Protein AF-A0A938PP58-F1 (afdb_monomer)

Mean predicted aligned error: 6.92 Å

Structure (mmCIF, N/CA/C/O backbone):
data_AF-A0A938PP58-F1
#
_entry.id   AF-A0A938PP58-F1
#
loop_
_atom_site.group_PDB
_atom_site.id
_atom_site.type_symbol
_atom_site.label_atom_id
_atom_site.label_alt_id
_atom_site.label_comp_id
_atom_site.label_asym_id
_atom_site.label_entity_id
_atom_site.label_seq_id
_atom_site.pdbx_PDB_ins_code
_atom_site.Cartn_x
_atom_site.Cartn_y
_atom_site.Cartn_z
_atom_site.occupancy
_atom_site.B_iso_or_equiv
_atom_site.auth_seq_id
_atom_site.auth_comp_id
_atom_site.auth_asym_id
_atom_site.auth_atom_id
_atom_site.pdbx_PDB_model_num
ATOM 1 N N . MET A 1 1 ? 8.088 1.944 -11.200 1.00 81.75 1 MET A N 1
ATOM 2 C CA . MET A 1 1 ? 7.986 0.882 -10.183 1.00 81.75 1 MET A CA 1
ATOM 3 C C . MET A 1 1 ? 8.843 -0.286 -10.609 1.00 81.75 1 MET A C 1
ATOM 5 O O . MET A 1 1 ? 8.708 -0.735 -11.740 1.00 81.75 1 MET A O 1
ATOM 9 N N . ALA A 1 2 ? 9.704 -0.756 -9.717 1.00 86.06 2 ALA A N 1
ATOM 10 C CA . ALA A 1 2 ? 10.494 -1.965 -9.899 1.00 86.06 2 ALA A CA 1
ATOM 11 C C . ALA A 1 2 ? 10.190 -2.921 -8.733 1.00 86.06 2 ALA A C 1
ATOM 13 O O . ALA A 1 2 ? 9.902 -2.440 -7.631 1.00 86.06 2 ALA A O 1
ATOM 14 N N . PRO A 1 3 ? 10.204 -4.248 -8.942 1.00 86.69 3 PRO A N 1
ATOM 15 C CA . PRO A 1 3 ? 10.084 -5.191 -7.839 1.00 86.69 3 PRO A CA 1
ATOM 16 C C . PRO A 1 3 ? 11.291 -5.036 -6.907 1.00 86.69 3 PRO A C 1
ATOM 18 O O . PRO A 1 3 ? 12.426 -4.924 -7.370 1.00 86.69 3 PRO A O 1
ATOM 21 N N . CYS A 1 4 ? 11.054 -5.032 -5.598 1.00 90.38 4 CYS A N 1
ATOM 22 C CA . CYS A 1 4 ? 12.106 -4.954 -4.592 1.00 90.38 4 CYS A CA 1
ATOM 23 C C . CYS A 1 4 ? 11.865 -5.940 -3.449 1.00 90.38 4 CYS A C 1
ATOM 25 O O . CYS A 1 4 ? 10.739 -6.396 -3.226 1.00 90.38 4 CYS A O 1
ATOM 27 N N . ASP A 1 5 ? 12.938 -6.285 -2.740 1.00 91.31 5 ASP A N 1
ATOM 28 C CA . ASP A 1 5 ? 12.837 -7.036 -1.494 1.00 91.31 5 ASP A CA 1
ATOM 29 C C . ASP A 1 5 ? 12.497 -6.126 -0.300 1.00 91.31 5 ASP A C 1
ATOM 31 O O . ASP A 1 5 ? 12.433 -4.898 -0.396 1.00 91.31 5 ASP A O 1
ATOM 35 N N . VAL A 1 6 ? 12.307 -6.743 0.867 1.00 87.25 6 VAL A N 1
ATOM 36 C CA . VAL A 1 6 ? 12.010 -6.037 2.125 1.00 87.25 6 VAL A CA 1
ATOM 37 C C . VAL A 1 6 ? 13.150 -5.133 2.617 1.00 87.25 6 VAL A C 1
ATOM 39 O O . VAL A 1 6 ? 12.927 -4.316 3.505 1.00 87.25 6 VAL A O 1
ATOM 42 N N . ARG A 1 7 ? 14.364 -5.274 2.068 1.00 92.69 7 ARG A N 1
ATOM 43 C CA . ARG A 1 7 ? 15.542 -4.445 2.372 1.00 92.69 7 ARG A CA 1
ATOM 44 C C . ARG A 1 7 ? 15.696 -3.285 1.382 1.00 92.69 7 ARG A C 1
ATOM 46 O O . ARG A 1 7 ? 16.604 -2.477 1.541 1.00 92.69 7 ARG A O 1
ATOM 53 N N . GLY A 1 8 ? 14.826 -3.198 0.373 1.00 87.75 8 GLY A N 1
ATOM 54 C CA . GLY A 1 8 ? 14.879 -2.184 -0.678 1.00 87.75 8 GLY A CA 1
ATOM 55 C C . GLY A 1 8 ? 15.803 -2.534 -1.846 1.00 87.75 8 GLY A C 1
ATOM 56 O O . GLY A 1 8 ? 16.014 -1.688 -2.715 1.00 87.75 8 GLY A O 1
ATOM 57 N N . LYS A 1 9 ? 16.337 -3.761 -1.922 1.00 91.50 9 LYS A N 1
ATOM 58 C CA . LYS A 1 9 ? 17.119 -4.199 -3.084 1.00 91.50 9 LYS A CA 1
ATOM 59 C C . LYS A 1 9 ? 16.191 -4.334 -4.286 1.00 91.50 9 LYS A C 1
ATOM 61 O O . LYS A 1 9 ? 15.212 -5.075 -4.231 1.00 91.50 9 LYS A O 1
ATOM 66 N N . VAL A 1 10 ? 16.517 -3.646 -5.376 1.00 92.62 10 VAL A N 1
ATOM 67 C CA . VAL A 1 10 ? 15.802 -3.761 -6.653 1.00 92.62 10 VAL A CA 1
ATOM 68 C C . VAL A 1 10 ? 16.102 -5.126 -7.279 1.00 92.62 10 VAL A C 1
ATOM 70 O O . VAL A 1 10 ? 17.261 -5.524 -7.382 1.00 92.62 10 VAL A O 1
ATOM 73 N N . LEU A 1 11 ? 15.051 -5.855 -7.656 1.00 90.56 11 LEU A N 1
ATOM 74 C CA . LEU A 1 11 ? 15.111 -7.234 -8.157 1.00 90.56 11 LEU A CA 1
ATOM 75 C C . LEU A 1 11 ? 14.758 -7.364 -9.647 1.00 90.56 11 LEU A C 1
ATOM 77 O O . LEU A 1 11 ? 14.757 -8.474 -10.168 1.00 90.56 11 LEU A O 1
ATOM 81 N N . GLY A 1 12 ? 14.425 -6.273 -10.335 1.00 88.44 12 GLY A N 1
ATOM 82 C CA . GLY A 1 12 ? 14.033 -6.318 -11.743 1.00 88.44 12 GLY A CA 1
ATOM 83 C C . GLY A 1 12 ? 13.840 -4.938 -12.353 1.00 88.44 12 GLY A C 1
ATOM 84 O O . GLY A 1 12 ? 14.123 -3.923 -11.715 1.00 88.44 12 GLY A O 1
ATOM 85 N N . ASP A 1 13 ? 13.341 -4.917 -13.586 1.00 90.06 13 ASP A N 1
ATOM 86 C CA . ASP A 1 13 ? 13.300 -3.705 -14.400 1.00 90.06 13 ASP A CA 1
ATOM 87 C C . ASP A 1 13 ? 12.328 -2.643 -13.889 1.00 90.06 13 ASP A C 1
ATOM 89 O O . ASP A 1 13 ? 11.265 -2.915 -13.313 1.00 90.06 13 ASP A O 1
ATOM 93 N N . TRP A 1 14 ? 12.689 -1.395 -14.173 1.00 88.62 14 TRP A N 1
ATOM 94 C CA . TRP A 1 14 ? 11.852 -0.238 -13.913 1.00 88.62 14 TRP A CA 1
ATOM 95 C C . TRP A 1 14 ? 10.725 -0.145 -14.935 1.00 88.62 14 TRP A C 1
ATOM 97 O O . TRP A 1 14 ? 10.955 -0.010 -16.132 1.00 88.62 14 TRP A O 1
ATOM 107 N N . LYS A 1 15 ? 9.484 -0.145 -14.443 1.00 88.62 15 LYS A N 1
ATOM 108 C CA . LYS A 1 15 ? 8.289 0.092 -15.259 1.00 88.62 15 LYS A CA 1
ATOM 109 C C . LYS A 1 15 ? 7.697 1.462 -14.966 1.00 88.62 15 LYS A C 1
ATOM 111 O O . LYS A 1 15 ? 7.549 1.831 -13.797 1.00 88.62 15 LYS A O 1
ATOM 116 N N . ALA A 1 16 ? 7.331 2.211 -16.000 1.00 89.88 16 ALA A N 1
ATOM 117 C CA . ALA A 1 16 ? 6.575 3.447 -15.825 1.00 89.88 16 ALA A CA 1
ATOM 118 C C . ALA A 1 16 ? 5.215 3.146 -15.170 1.00 89.88 16 ALA A C 1
ATOM 120 O O . ALA A 1 16 ? 4.633 2.079 -15.364 1.00 89.88 16 ALA A O 1
ATOM 121 N N . GLY A 1 17 ? 4.712 4.057 -14.345 1.00 89.62 17 GLY A N 1
ATOM 122 C CA . GLY A 1 17 ? 3.452 3.858 -13.639 1.00 89.62 17 GLY A CA 1
ATOM 123 C C . GLY A 1 17 ? 3.098 5.030 -12.741 1.00 89.62 17 GLY A C 1
ATOM 124 O O . GLY A 1 17 ? 3.956 5.847 -12.414 1.00 89.62 17 GLY A O 1
ATOM 125 N N . THR A 1 18 ? 1.839 5.089 -12.328 1.00 90.12 18 THR A N 1
ATOM 126 C CA . THR A 1 18 ? 1.302 6.101 -11.419 1.00 90.12 18 THR A CA 1
ATOM 127 C C . THR A 1 18 ? 0.953 5.478 -10.073 1.00 90.12 18 THR A C 1
ATOM 129 O O . THR A 1 18 ? 0.601 4.300 -9.975 1.00 90.12 18 THR A O 1
ATOM 132 N N . ALA A 1 19 ? 1.082 6.270 -9.013 1.00 90.75 19 ALA A N 1
ATOM 133 C CA . ALA A 1 19 ? 0.730 5.879 -7.657 1.00 90.75 19 ALA A CA 1
ATOM 134 C C . ALA A 1 19 ? -0.165 6.953 -7.041 1.00 90.75 19 ALA A C 1
ATOM 136 O O . ALA A 1 19 ? 0.094 8.141 -7.226 1.00 90.75 19 A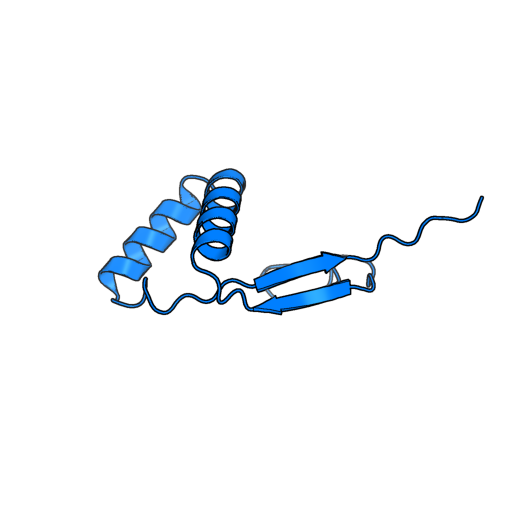LA A O 1
ATOM 137 N N . ALA A 1 20 ? -1.189 6.542 -6.298 1.00 91.38 20 ALA A N 1
ATOM 138 C CA . ALA A 1 20 ? -2.081 7.463 -5.602 1.00 91.38 20 ALA A CA 1
ATOM 139 C C . ALA A 1 20 ? -2.449 6.927 -4.218 1.00 91.38 20 ALA A C 1
ATOM 141 O O . ALA A 1 20 ? -2.752 5.739 -4.058 1.00 91.38 20 ALA A O 1
ATOM 142 N N . VAL A 1 21 ? -2.444 7.814 -3.220 1.00 93.12 21 VAL A N 1
ATOM 143 C CA . VAL A 1 21 ? -2.960 7.509 -1.881 1.00 93.12 21 VAL A CA 1
ATOM 144 C C . VAL A 1 21 ? -4.482 7.465 -1.951 1.00 93.12 21 VAL A C 1
ATOM 146 O O . VAL A 1 21 ? -5.119 8.403 -2.423 1.00 93.12 21 VAL A O 1
ATOM 149 N N . LEU A 1 22 ? -5.065 6.365 -1.486 1.00 91.94 22 LEU A N 1
ATOM 150 C CA . LEU A 1 22 ? -6.507 6.179 -1.445 1.00 91.94 22 LEU A CA 1
ATOM 151 C C . LEU A 1 22 ? -7.093 6.950 -0.263 1.00 91.94 22 LEU A C 1
ATOM 153 O O . LEU A 1 22 ? -6.727 6.705 0.886 1.00 91.94 22 LEU A O 1
ATOM 157 N N . SER A 1 23 ? -8.023 7.855 -0.555 1.00 90.56 23 SER A N 1
ATOM 158 C CA . SER A 1 23 ? -8.814 8.596 0.436 1.00 90.56 23 SER A CA 1
ATOM 159 C C . SER A 1 23 ? -10.258 8.096 0.5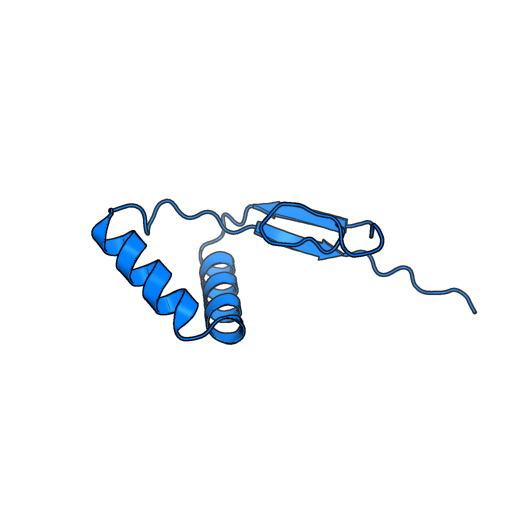30 1.00 90.56 23 SER A C 1
ATOM 161 O O . SER A 1 23 ? -10.880 8.207 1.583 1.00 90.56 23 SER A O 1
ATOM 163 N N . ASN A 1 24 ? -10.788 7.516 -0.551 1.00 91.75 24 ASN A N 1
ATOM 164 C CA . ASN A 1 24 ? -12.152 7.005 -0.607 1.00 91.75 24 ASN A CA 1
ATOM 165 C C . ASN A 1 24 ? -12.307 5.733 0.257 1.00 91.75 24 ASN A C 1
ATOM 167 O O . ASN A 1 24 ? -11.602 4.745 0.013 1.00 91.75 24 ASN A O 1
ATOM 171 N N . PRO A 1 25 ? -13.250 5.698 1.220 1.00 88.75 25 PRO A N 1
ATOM 172 C CA . PRO A 1 25 ? -13.479 4.531 2.073 1.00 88.75 25 PRO A CA 1
ATOM 173 C C . PRO A 1 25 ? -13.752 3.232 1.304 1.00 88.75 25 PRO A C 1
ATOM 175 O O . PRO A 1 25 ? -13.265 2.173 1.700 1.00 88.75 25 PRO A O 1
ATOM 178 N N . ALA A 1 26 ? -14.484 3.294 0.187 1.00 91.00 26 ALA A N 1
ATOM 179 C CA . ALA A 1 26 ? -14.795 2.107 -0.613 1.00 91.00 26 ALA A CA 1
ATOM 180 C C . ALA A 1 26 ? -13.532 1.480 -1.234 1.00 91.00 26 ALA A C 1
ATOM 182 O O . ALA A 1 26 ? -13.347 0.259 -1.197 1.00 91.00 26 ALA A O 1
ATOM 183 N N . ASP A 1 27 ? -12.621 2.316 -1.737 1.00 90.62 27 ASP A N 1
ATOM 184 C CA . ASP A 1 27 ? -11.352 1.864 -2.310 1.00 90.62 27 ASP A CA 1
ATOM 185 C C . ASP A 1 27 ? -10.405 1.318 -1.241 1.00 90.62 27 ASP A C 1
ATOM 187 O O . ASP A 1 27 ? -9.721 0.320 -1.474 1.00 90.62 27 ASP A O 1
ATOM 191 N N . ILE A 1 28 ? -10.415 1.912 -0.044 1.00 90.81 28 ILE A N 1
ATOM 192 C CA . ILE A 1 28 ? -9.666 1.418 1.116 1.00 90.81 28 ILE A CA 1
ATOM 193 C C . ILE A 1 28 ? -10.130 0.007 1.506 1.00 90.81 28 ILE A C 1
ATOM 195 O O . ILE A 1 28 ? -9.299 -0.889 1.673 1.00 90.81 28 ILE A O 1
ATOM 199 N N . VAL A 1 29 ? -11.444 -0.223 1.601 1.00 90.75 29 VAL A N 1
ATOM 200 C CA . VAL A 1 29 ? -12.006 -1.547 1.927 1.00 90.75 29 VAL A CA 1
ATOM 201 C C . VAL A 1 29 ? -11.617 -2.576 0.867 1.00 90.75 29 VAL A C 1
ATOM 203 O O . VAL A 1 29 ? -11.159 -3.673 1.199 1.00 90.75 29 VAL A O 1
ATOM 206 N N . ARG A 1 30 ? -11.731 -2.214 -0.414 1.00 91.31 30 ARG A N 1
ATOM 207 C CA . ARG A 1 30 ? -11.341 -3.082 -1.531 1.00 91.31 30 ARG A CA 1
ATOM 208 C C . ARG A 1 30 ? -9.843 -3.402 -1.513 1.00 91.31 30 ARG A C 1
ATOM 210 O O . ARG A 1 30 ? -9.467 -4.561 -1.700 1.00 91.31 30 ARG A O 1
ATOM 217 N N . ALA A 1 31 ? -8.991 -2.414 -1.243 1.00 90.88 31 ALA A N 1
ATOM 218 C CA . ALA A 1 31 ? -7.549 -2.607 -1.116 1.00 90.88 31 ALA A CA 1
ATOM 219 C C . ALA A 1 31 ? -7.205 -3.535 0.061 1.00 90.88 31 ALA A C 1
ATOM 221 O O . ALA A 1 31 ? -6.404 -4.461 -0.089 1.00 90.88 31 ALA A O 1
ATOM 222 N N . HIS A 1 32 ? -7.851 -3.352 1.215 1.00 89.38 32 HIS A N 1
ATOM 223 C CA . HIS A 1 32 ? -7.654 -4.216 2.380 1.00 89.38 32 HIS A CA 1
ATOM 224 C C . HIS A 1 32 ? -8.094 -5.656 2.109 1.00 89.38 32 HIS A C 1
ATOM 226 O O . HIS A 1 32 ? -7.363 -6.591 2.440 1.00 89.38 32 HIS A O 1
ATOM 232 N N . ALA A 1 33 ? -9.233 -5.851 1.441 1.00 90.25 33 ALA A N 1
ATOM 233 C CA . ALA A 1 33 ? -9.703 -7.173 1.032 1.00 90.25 33 ALA A CA 1
ATOM 234 C C . ALA A 1 33 ? -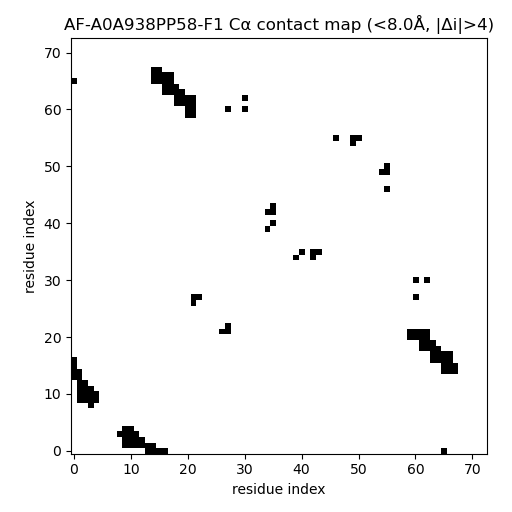8.719 -7.862 0.070 1.00 90.25 33 ALA A C 1
ATOM 236 O O . ALA A 1 33 ? -8.381 -9.033 0.262 1.00 90.25 33 ALA A O 1
ATOM 237 N N . ALA A 1 34 ? -8.189 -7.133 -0.918 1.00 91.06 34 ALA A N 1
ATOM 238 C CA . ALA A 1 34 ? -7.179 -7.657 -1.838 1.00 91.06 34 ALA A CA 1
ATOM 239 C C . ALA A 1 34 ? -5.896 -8.083 -1.105 1.00 91.06 34 ALA A C 1
ATOM 241 O O . ALA A 1 34 ? -5.327 -9.137 -1.397 1.00 91.06 34 ALA A O 1
ATOM 242 N N . LEU A 1 35 ? -5.469 -7.299 -0.113 1.00 89.75 35 LEU A N 1
ATOM 243 C CA . LEU A 1 35 ? -4.309 -7.612 0.712 1.00 89.75 35 LEU A CA 1
ATOM 244 C C . LEU A 1 35 ? -4.533 -8.828 1.615 1.00 89.75 35 LEU A C 1
ATOM 246 O O . LEU A 1 35 ? -3.644 -9.672 1.713 1.00 89.75 35 LEU A O 1
ATOM 250 N N . ARG A 1 36 ? -5.714 -8.965 2.229 1.00 89.50 36 ARG A N 1
ATOM 251 C CA . ARG A 1 36 ? -6.070 -10.180 2.979 1.00 89.50 36 ARG A CA 1
ATOM 252 C C . ARG A 1 36 ? -6.097 -11.407 2.079 1.00 89.50 36 ARG A C 1
ATOM 254 O O . ARG A 1 36 ? -5.647 -12.459 2.503 1.00 89.50 36 ARG A O 1
ATOM 261 N N . ARG A 1 37 ? -6.542 -11.282 0.828 1.00 91.31 37 ARG A N 1
ATOM 262 C CA . ARG A 1 37 ? -6.484 -12.393 -0.133 1.00 91.31 37 ARG A CA 1
ATOM 263 C C . ARG A 1 37 ? -5.046 -12.768 -0.511 1.00 91.31 37 ARG A C 1
ATOM 265 O O . ARG A 1 37 ? -4.759 -13.945 -0.670 1.00 91.31 37 ARG A O 1
ATOM 272 N N . LYS A 1 38 ? -4.145 -11.786 -0.643 1.00 89.75 38 LYS A N 1
ATOM 273 C CA . LYS A 1 38 ? -2.738 -12.018 -1.021 1.00 89.75 38 LYS A CA 1
ATOM 274 C C . LYS A 1 38 ? -1.880 -12.561 0.126 1.00 89.75 38 LYS A C 1
ATOM 276 O O . LYS A 1 38 ? -1.049 -13.429 -0.101 1.00 89.75 38 LYS A O 1
ATOM 281 N N . TYR A 1 39 ? -2.048 -12.021 1.332 1.00 89.75 39 TYR A N 1
ATOM 282 C CA . TYR A 1 39 ? -1.188 -12.308 2.489 1.00 89.75 39 TYR A CA 1
ATOM 283 C C . TYR A 1 39 ? -1.878 -13.159 3.569 1.00 89.75 39 TYR A C 1
ATOM 285 O O . TYR A 1 39 ? -1.217 -13.646 4.486 1.00 89.75 39 TYR A O 1
ATOM 293 N N . GLY A 1 40 ? -3.194 -13.360 3.477 1.00 90.19 40 GLY A N 1
ATOM 294 C CA . GLY A 1 40 ? -3.958 -14.255 4.345 1.00 90.19 40 GLY A CA 1
ATOM 295 C C . GLY A 1 40 ? -3.827 -13.918 5.828 1.00 90.19 40 GLY A C 1
ATOM 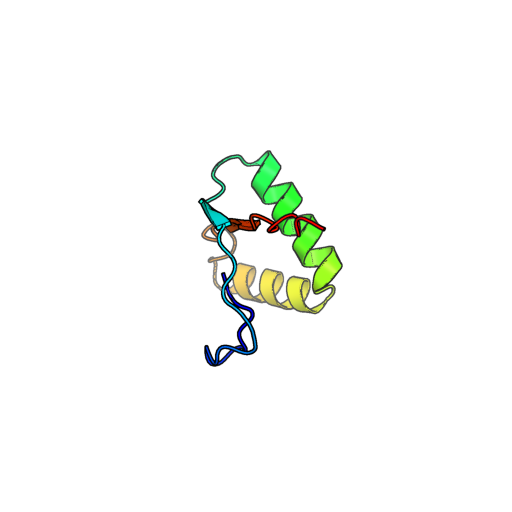296 O O . GLY A 1 40 ? -3.957 -12.766 6.252 1.00 90.19 40 GLY A O 1
ATOM 297 N N . TRP A 1 41 ? -3.535 -14.955 6.612 1.00 90.19 41 TRP A N 1
ATOM 298 C CA . TRP A 1 41 ? -3.347 -14.895 8.060 1.00 90.19 41 TRP A CA 1
ATOM 299 C C . TRP A 1 41 ? -2.229 -13.939 8.514 1.00 90.19 41 TRP A C 1
ATOM 301 O O . TRP A 1 41 ? -2.351 -13.339 9.581 1.00 90.19 41 TRP A O 1
ATOM 311 N N . LEU A 1 42 ? -1.191 -13.704 7.694 1.00 91.19 42 LEU A N 1
ATOM 312 C CA . LEU A 1 42 ? -0.149 -12.717 8.009 1.00 91.19 42 LEU A CA 1
ATOM 313 C C . LEU A 1 42 ? -0.741 -11.307 8.105 1.00 91.19 42 LEU A C 1
ATOM 315 O O . LEU A 1 42 ? -0.377 -10.540 8.995 1.00 91.19 42 LEU A O 1
ATOM 319 N N . MET A 1 43 ? -1.694 -10.973 7.227 1.00 89.12 43 MET A N 1
ATOM 320 C CA . MET A 1 43 ? -2.375 -9.679 7.292 1.00 89.12 43 MET A CA 1
ATOM 321 C C . MET A 1 43 ? -3.273 -9.583 8.529 1.00 89.12 43 MET A C 1
ATOM 323 O O . MET A 1 43 ? -3.375 -8.516 9.126 1.00 89.12 43 MET A O 1
ATOM 327 N N . TRP A 1 44 ? -3.874 -10.696 8.956 1.00 87.81 44 TRP A N 1
ATOM 328 C CA . TRP A 1 44 ? -4.659 -10.741 10.190 1.00 87.81 44 TRP A CA 1
ATOM 329 C C . TRP A 1 44 ? -3.795 -10.480 11.432 1.00 87.81 44 TRP A 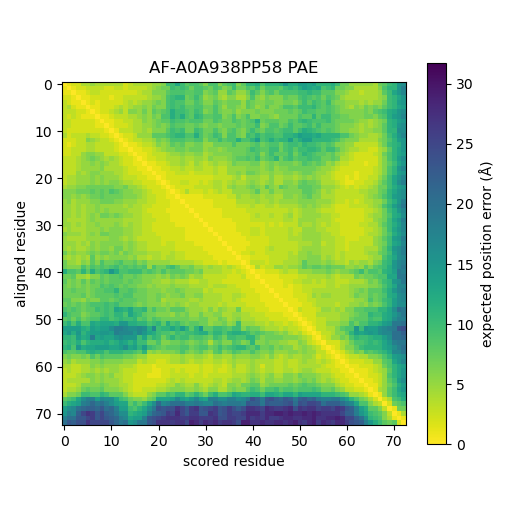C 1
ATOM 331 O O . TRP A 1 44 ? -4.173 -9.663 12.269 1.00 87.81 44 TRP A O 1
ATOM 341 N N . LEU A 1 45 ? -2.603 -11.080 11.522 1.00 89.00 45 LEU A N 1
ATOM 342 C CA . LEU A 1 45 ? -1.671 -10.832 12.629 1.00 89.00 45 LEU A CA 1
ATOM 343 C C . LEU A 1 45 ? -1.251 -9.353 12.701 1.00 89.00 45 LEU A C 1
ATOM 345 O O . LEU A 1 45 ? -1.253 -8.754 13.777 1.00 89.00 45 LEU A O 1
ATOM 349 N N . PHE A 1 46 ? -0.958 -8.741 11.548 1.00 86.50 46 PHE A N 1
ATOM 350 C CA . PHE A 1 46 ? -0.661 -7.308 11.455 1.00 86.50 46 PHE A CA 1
ATOM 351 C C . PHE A 1 46 ? -1.843 -6.428 11.874 1.00 86.50 46 PHE A C 1
ATOM 353 O O . PHE A 1 46 ? -1.645 -5.426 12.569 1.00 86.50 46 PHE A O 1
ATOM 360 N N . ASP A 1 47 ? -3.064 -6.791 11.473 1.00 86.94 47 ASP A N 1
ATOM 361 C CA . ASP A 1 47 ? -4.284 -6.080 11.856 1.00 86.94 47 ASP A CA 1
ATOM 362 C C . ASP A 1 47 ? -4.481 -6.132 13.387 1.00 86.94 47 ASP A C 1
ATOM 364 O O . ASP A 1 47 ? -4.739 -5.100 14.010 1.00 86.94 47 ASP A O 1
ATOM 368 N N . VAL A 1 48 ? -4.293 -7.302 14.012 1.00 87.94 48 VAL A N 1
ATOM 369 C CA . VAL A 1 48 ? -4.399 -7.483 15.473 1.00 87.94 48 VAL A CA 1
ATOM 370 C C . VAL A 1 48 ? -3.326 -6.683 16.2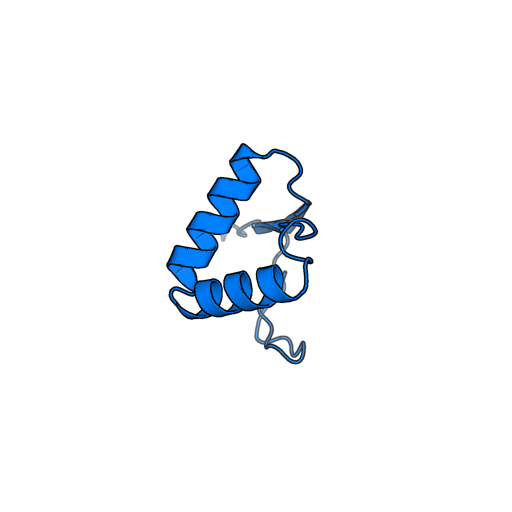13 1.00 87.94 48 VAL A C 1
ATOM 372 O O . VAL A 1 48 ? -3.658 -5.916 17.118 1.00 87.94 48 VAL A O 1
ATOM 375 N N . GLY A 1 49 ? -2.060 -6.773 15.794 1.00 87.44 49 GLY A N 1
ATOM 376 C CA . GLY A 1 49 ? -0.974 -5.987 16.392 1.00 87.44 49 GLY A CA 1
ATOM 377 C C . GLY A 1 49 ? -1.206 -4.476 16.269 1.00 87.44 49 GLY A C 1
ATOM 378 O O . GLY A 1 49 ? -0.999 -3.721 17.220 1.00 87.44 49 GLY A O 1
ATOM 379 N N . SER A 1 50 ? -1.736 -4.027 15.128 1.00 84.88 50 SER A N 1
ATOM 380 C CA . SER A 1 50 ? -2.071 -2.614 14.904 1.00 84.88 50 SER A CA 1
ATOM 381 C C . SER A 1 50 ? -3.258 -2.138 15.748 1.00 84.88 50 SER A C 1
ATOM 383 O O . SER A 1 50 ? -3.301 -0.962 16.121 1.00 84.88 50 SER A O 1
ATOM 385 N N . ARG A 1 51 ? -4.217 -3.025 16.058 1.00 83.25 51 ARG A N 1
ATOM 386 C CA . ARG A 1 51 ? -5.331 -2.739 16.980 1.00 83.25 51 ARG A CA 1
ATOM 387 C C . ARG A 1 51 ? -4.843 -2.606 18.419 1.00 83.25 51 ARG A C 1
ATOM 389 O O . ARG A 1 51 ? -5.236 -1.650 19.077 1.00 83.25 51 ARG A O 1
ATOM 396 N N . LEU A 1 52 ? -3.948 -3.488 18.869 1.00 85.75 52 LEU A N 1
ATOM 397 C CA . LEU A 1 52 ? -3.339 -3.403 20.204 1.00 85.75 52 LEU A CA 1
ATOM 398 C C . LEU A 1 52 ? -2.519 -2.117 20.385 1.00 85.75 52 LEU A C 1
ATOM 400 O O . LEU A 1 52 ? -2.562 -1.499 21.441 1.00 85.75 52 LEU A O 1
ATOM 404 N N . GLY A 1 53 ? -1.828 -1.669 19.334 1.00 80.19 53 GLY A N 1
ATOM 405 C CA . GLY A 1 53 ? -1.070 -0.413 19.345 1.00 80.19 53 GLY A CA 1
ATOM 406 C C . GLY A 1 53 ? -1.884 0.856 19.052 1.00 80.19 53 GLY A C 1
ATOM 407 O O . GLY A 1 53 ? -1.283 1.919 18.902 1.00 80.19 53 GLY A O 1
ATOM 408 N N . GLY A 1 54 ? -3.211 0.771 18.874 1.00 80.19 54 GLY A N 1
ATOM 409 C CA . GLY A 1 54 ? -4.079 1.923 18.567 1.00 80.19 54 GLY A CA 1
ATOM 410 C C . GLY A 1 54 ? -3.827 2.599 17.207 1.00 80.19 54 GLY A C 1
ATOM 411 O O . GLY A 1 54 ? -4.328 3.693 16.947 1.00 80.19 54 GLY A O 1
ATOM 412 N N . LYS A 1 55 ? -3.045 1.976 16.317 1.00 78.12 55 LYS A N 1
ATOM 413 C CA . LYS A 1 55 ? -2.628 2.544 15.018 1.00 78.12 55 LYS A CA 1
ATOM 414 C C . LYS A 1 55 ? -3.427 2.017 13.830 1.00 78.12 55 LYS A C 1
ATOM 416 O O . LYS A 1 55 ? -3.216 2.480 12.713 1.00 78.12 55 LYS A O 1
ATOM 421 N N . PHE A 1 56 ? -4.365 1.101 14.059 1.00 76.19 56 PHE A N 1
ATOM 422 C CA . PHE A 1 56 ? -5.171 0.488 13.002 1.00 76.19 56 PHE A CA 1
ATOM 423 C C . PHE A 1 56 ? -5.871 1.521 12.094 1.00 76.19 56 PHE A C 1
ATOM 425 O O . PHE A 1 56 ? -5.800 1.412 10.873 1.00 76.19 56 PHE A O 1
ATOM 432 N N . ASN A 1 57 ? -6.446 2.579 12.676 1.00 74.12 57 ASN A N 1
ATOM 433 C CA . ASN A 1 57 ? -7.160 3.628 11.932 1.00 74.12 57 ASN A CA 1
ATOM 434 C C . ASN A 1 57 ? -6.248 4.680 11.273 1.00 74.12 57 ASN A C 1
ATOM 436 O O . ASN A 1 57 ? -6.743 5.559 10.577 1.00 74.12 57 ASN A O 1
ATOM 440 N N . LYS A 1 58 ? -4.923 4.618 11.472 1.00 81.69 58 LYS A N 1
ATOM 441 C CA . LYS A 1 58 ? -3.957 5.560 10.868 1.00 81.69 58 LYS A CA 1
ATOM 442 C C . LYS A 1 58 ? -3.342 5.031 9.566 1.00 81.69 58 LYS A C 1
ATOM 444 O O . LYS A 1 58 ? -2.387 5.607 9.052 1.00 81.69 58 LYS A O 1
ATOM 449 N N . ARG A 1 59 ? -3.841 3.903 9.054 1.00 83.62 59 ARG A N 1
ATOM 450 C CA . ARG A 1 59 ? -3.279 3.219 7.889 1.00 83.62 59 ARG A CA 1
ATOM 451 C C . ARG A 1 59 ? -3.737 3.884 6.592 1.00 83.62 59 ARG A C 1
ATOM 453 O O . ARG A 1 59 ? -4.918 3.857 6.266 1.00 83.62 59 ARG A O 1
ATOM 460 N N . ALA A 1 60 ? -2.784 4.412 5.831 1.00 88.50 60 ALA A N 1
ATOM 461 C CA . ALA A 1 60 ? -3.004 4.832 4.453 1.00 88.50 60 ALA A CA 1
ATOM 462 C C . ALA A 1 60 ? -2.780 3.653 3.493 1.00 88.50 60 ALA A C 1
ATOM 464 O O . ALA A 1 60 ? -1.906 2.810 3.717 1.00 88.50 60 ALA A O 1
ATOM 465 N N . TYR A 1 61 ? -3.558 3.607 2.414 1.00 90.69 61 TYR A N 1
ATOM 466 C CA . TYR A 1 61 ? -3.411 2.622 1.345 1.00 90.69 61 TYR A CA 1
ATOM 467 C C . TYR A 1 61 ? -2.967 3.334 0.075 1.00 90.69 61 TYR A C 1
ATOM 469 O O . TYR A 1 61 ? -3.455 4.418 -0.231 1.00 90.69 61 TYR A O 1
ATOM 477 N N . VAL A 1 62 ? -2.044 2.726 -0.667 1.00 91.25 62 VAL A N 1
ATOM 478 C CA . VAL A 1 62 ? -1.547 3.275 -1.930 1.00 91.25 62 VAL A CA 1
ATOM 479 C C . VAL A 1 62 ? -1.943 2.331 -3.052 1.00 91.25 62 VAL A C 1
ATOM 481 O O . VAL A 1 62 ? -1.685 1.128 -2.992 1.00 91.25 62 VAL A O 1
ATOM 484 N N . SER A 1 63 ? -2.607 2.891 -4.054 1.00 91.94 63 SER A N 1
ATOM 485 C CA . SER A 1 63 ? -2.894 2.221 -5.314 1.00 91.94 63 SER A CA 1
ATOM 486 C C . SER A 1 63 ? -1.782 2.506 -6.310 1.00 91.94 63 SER A C 1
ATOM 488 O O . SER A 1 63 ? -1.166 3.573 -6.293 1.00 91.94 63 SER A O 1
ATOM 490 N N . PHE A 1 64 ? -1.526 1.532 -7.172 1.00 90.50 64 PHE A N 1
ATOM 491 C CA . PHE A 1 64 ? -0.451 1.572 -8.143 1.00 90.50 64 PHE A CA 1
ATOM 492 C C . PHE A 1 64 ? -0.983 1.068 -9.479 1.00 90.50 64 PHE A C 1
ATOM 494 O O . PHE A 1 64 ? -1.559 -0.018 -9.543 1.00 90.50 64 PHE A O 1
ATOM 501 N N . HIS A 1 65 ? -0.757 1.838 -10.538 1.00 89.06 65 HIS A N 1
ATOM 502 C CA . HIS A 1 65 ? -1.048 1.451 -11.911 1.00 89.06 65 HIS A CA 1
ATOM 503 C C . HIS A 1 65 ? 0.260 1.448 -12.690 1.00 89.06 65 HIS A C 1
ATOM 505 O O . HIS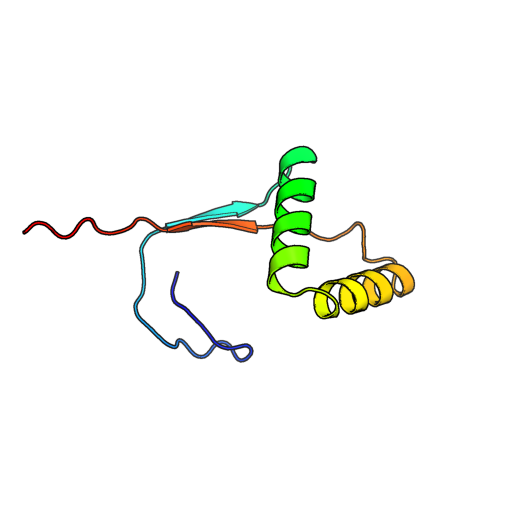 A 1 65 ? 0.931 2.471 -12.800 1.00 89.06 65 HIS A O 1
ATOM 511 N N . VAL A 1 66 ? 0.653 0.286 -13.202 1.00 88.75 66 VAL A N 1
ATOM 512 C CA . VAL A 1 66 ? 1.852 0.153 -14.032 1.00 88.75 66 VAL A CA 1
ATOM 513 C C . VAL A 1 66 ? 1.427 0.286 -15.486 1.00 88.75 66 VAL A C 1
ATOM 515 O O . VAL A 1 66 ? 0.520 -0.417 -15.926 1.00 88.75 66 VAL A O 1
ATOM 518 N N . VAL A 1 67 ? 2.082 1.178 -16.224 1.00 85.12 67 VAL A N 1
ATOM 519 C CA . VAL A 1 67 ? 1.931 1.257 -17.675 1.00 85.12 67 VAL A CA 1
ATOM 520 C C . VAL A 1 67 ? 2.629 0.025 -18.240 1.00 85.12 67 VAL A C 1
ATOM 522 O O . VAL A 1 67 ? 3.852 -0.099 -18.149 1.00 85.12 67 VAL A O 1
ATOM 525 N N . SER A 1 68 ? 1.866 -0.933 -18.764 1.00 72.75 68 SER A N 1
ATOM 526 C CA . SER A 1 68 ? 2.474 -1.990 -19.564 1.00 72.75 68 SER A CA 1
ATOM 527 C C . SER A 1 68 ? 2.927 -1.358 -20.871 1.00 72.75 68 SER A C 1
ATOM 529 O O . SER A 1 68 ? 2.098 -0.829 -21.610 1.00 72.75 68 SER A O 1
ATOM 531 N N . ALA A 1 69 ? 4.223 -1.416 -21.165 1.00 61.31 69 ALA A N 1
ATOM 532 C CA . ALA A 1 69 ? 4.660 -1.252 -22.538 1.00 61.31 69 ALA A CA 1
ATOM 533 C C . ALA A 1 69 ? 3.973 -2.360 -23.348 1.00 61.31 69 ALA A C 1
ATOM 535 O O . ALA A 1 69 ? 4.239 -3.543 -23.134 1.00 61.31 69 ALA A O 1
ATOM 536 N N . VAL A 1 70 ? 3.022 -1.980 -24.201 1.00 58.09 70 VAL A N 1
ATOM 537 C CA . VAL A 1 70 ? 2.626 -2.823 -25.326 1.00 58.09 70 VAL A CA 1
ATOM 538 C C . VAL A 1 70 ? 3.888 -2.960 -26.164 1.00 58.09 70 VAL A C 1
ATOM 540 O O . VAL A 1 70 ? 4.441 -1.953 -26.599 1.00 58.09 70 VAL A O 1
ATOM 543 N N . SER A 1 71 ? 4.390 -4.185 -26.293 1.00 43.84 71 SER A N 1
ATOM 544 C CA . SER A 1 71 ? 5.438 -4.498 -27.259 1.00 43.84 71 SER A CA 1
ATOM 545 C C . SER A 1 71 ? 4.861 -4.207 -28.645 1.00 43.84 71 SER A C 1
ATOM 547 O O . SER A 1 71 ? 3.851 -4.830 -28.974 1.00 43.84 71 SER A O 1
ATOM 549 N N . PRO A 1 72 ? 5.408 -3.269 -29.438 1.00 54.31 72 PRO A N 1
ATOM 550 C CA . PRO A 1 72 ? 5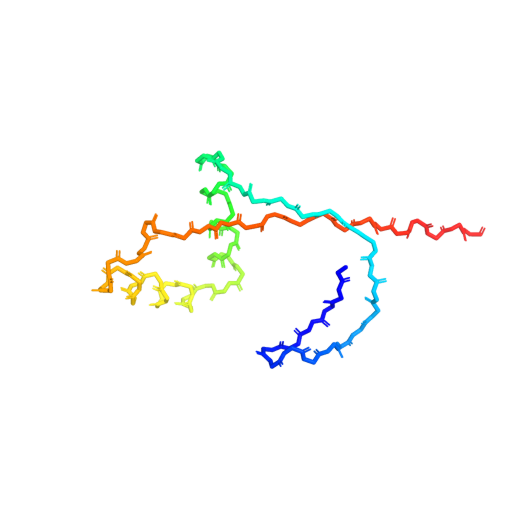.157 -3.312 -30.862 1.00 54.31 72 PRO A CA 1
ATOM 551 C C . PRO A 1 72 ? 5.922 -4.531 -31.390 1.00 54.31 72 PRO A C 1
ATOM 553 O O . PRO A 1 72 ? 7.113 -4.697 -31.116 1.00 54.31 72 PRO A O 1
ATOM 556 N N . GLU A 1 73 ? 5.175 -5.441 -31.997 1.00 46.47 73 GLU A N 1
ATOM 557 C CA . GLU A 1 73 ? 5.664 -6.482 -32.903 1.00 46.47 73 GLU A CA 1
ATOM 558 C C . GLU A 1 73 ? 6.484 -5.904 -34.067 1.00 46.47 73 GLU A C 1
ATOM 560 O O . GLU A 1 73 ? 6.185 -4.765 -34.501 1.00 46.47 73 GLU A O 1
#

Radius of gyration: 15.44 Å; Cα contacts (8 Å,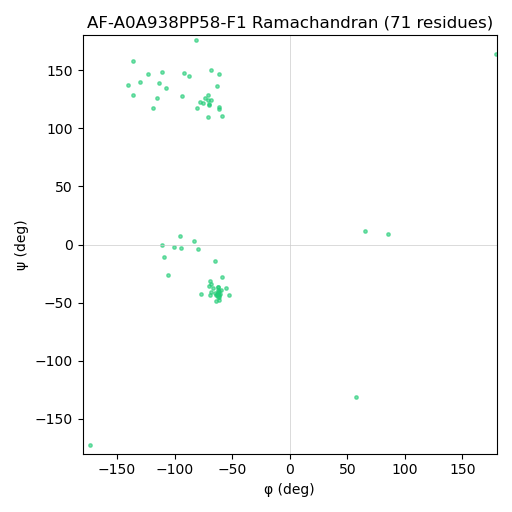 |Δi|>4): 65; chains: 1; bounding box: 32×24×53 Å

Solvent-accessible surface area (backbone atoms only — not comparable to full-atom values): 4532 Å² total; per-residue (Å²): 87,51,54,57,51,100,86,66,51,75,73,54,70,80,36,58,58,52,74,47,76,55,80,54,67,69,58,45,53,52,51,51,52,53,45,37,71,75,50,39,68,62,45,50,52,52,50,53,54,26,51,76,67,71,46,55,89,73,67,80,47,73,49,75,48,70,55,73,78,75,77,80,130

Secondary structure (DSSP, 8-state):
---B-TT--B-S----EEEEEE-SHHHHHHHHHHHHHHHTHHHHHHHHHHHHTT-GGG--EEEEEE---PPP-

pLDDT: mean 85.69, std 10.0, range [43.84, 93.12]

Foldseek 3Di:
DADADPVRHGDDDDFDKDKDWDPDPVVVVVQLVVVCVVPPVVSVVVCVVCVVVVNNVVDIDMDMGTDDPPDDD

Sequence (73 aa):
MAPCDVRGKVLGDWKAGTAAVLSNPADIVRAHAALRRKYGWLMWLFDVGSRLGGKFNKRAYVSFHVVSAVSPE

Nearest PDB structures (foldseek):
  4j2g-assembly3_B  TM=1.668E-01  e=3.320E+00  Lachancea thermotolerans CBS 6340
  4j2g-assembly3_A  TM=1.474E-01  e=6.264E+00  Lachancea thermotolerans CBS 6340